Protein AF-U6CWT1-F1 (afdb_monomer_lite)

Organism: Neovison vison (NCBI:txid452646)

Foldseek 3Di:
DDPPPDPCPPVNVLVVLLVQCVVCLVVLVLVSNLVSVVVVSDDQFDKDKDFDQVCLLADDDPPPDDPPDDPRIDIDGSLLSCLLNVSVSSNVSSVVSVHDQQDRRRHDGSVSSNVVND

Radius of gyration: 16.46 Å; chains: 1; bounding box: 35×28×62 Å

InterPro domains:
  IPR002110 Ankyrin repeat [PF12796] (76-116)
  IPR002110 Ankyrin repeat [PS50088] (74-106)
  IPR036770 Ankyrin repeat-containing domain superfamily [G3DSA:1.25.40.20] (8-118)
  IPR036770 Ankyrin repeat-containing domain superfamily [SSF48403] (22-115)

Sequence (118 aa):
MEGTAAPITKSAAAKLVKRNFLEALKSNDFGKLKAILIQRLIDVDTVFEVEDENMVLASYKQGYWLPSYKLKSSWATGLHLSVLFGHVECLLVLLDHNATINCRPNGKTPLHVAFEKA

Secondary structure (DSSP, 8-state):
---------HHHHHHHHHHHHHHHHHTT-HHHHHHHHHTTSS-TTPPEEEE-TT--SB---TTSS-TT---SEEEE-HHHHHHHHT-HHHHHHHHHTT--TT--TTB--HHHHHHH--

Structure (mmCIF, N/CA/C/O backbone):
data_AF-U6CWT1-F1
#
_entry.id   AF-U6CWT1-F1
#
loop_
_atom_site.group_PDB
_atom_site.id
_atom_site.type_symbol
_atom_site.label_atom_id
_atom_site.label_alt_id
_atom_site.label_comp_id
_atom_site.label_asym_id
_atom_site.label_entity_id
_atom_site.label_seq_id
_atom_site.pdbx_PDB_ins_code
_atom_site.Cartn_x
_atom_site.Cartn_y
_atom_site.Cartn_z
_atom_site.occupancy
_atom_site.B_iso_or_equiv
_atom_site.auth_seq_id
_atom_site.auth_comp_id
_atom_site.auth_asym_id
_atom_site.auth_atom_id
_atom_site.pdbx_PDB_model_num
ATOM 1 N N . MET A 1 1 ? 2.781 16.012 41.556 1.00 42.72 1 MET A N 1
ATOM 2 C CA . MET A 1 1 ? 2.612 14.948 40.547 1.00 42.72 1 MET A CA 1
ATOM 3 C C . MET A 1 1 ? 1.386 15.292 39.726 1.00 42.72 1 MET A C 1
ATOM 5 O O . MET A 1 1 ? 0.303 14.865 40.080 1.00 42.72 1 MET A O 1
ATOM 9 N N . GLU A 1 2 ? 1.532 16.093 38.677 1.00 34.47 2 GLU A N 1
ATOM 10 C CA . GLU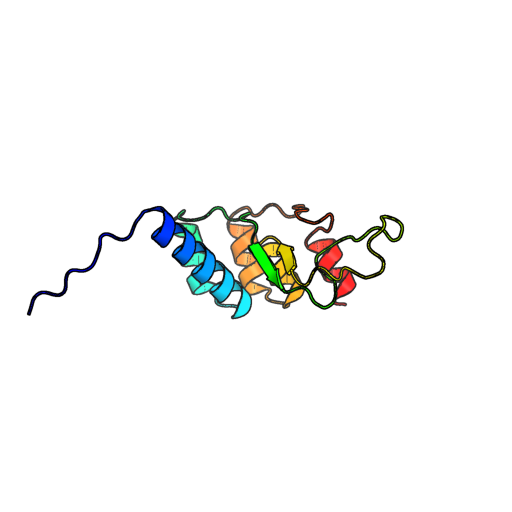 A 1 2 ? 0.456 16.297 37.702 1.00 34.47 2 GLU A CA 1
ATOM 11 C C . GLU A 1 2 ? 1.095 16.280 36.318 1.00 34.47 2 GLU A C 1
ATOM 13 O O . GLU A 1 2 ? 1.797 17.206 35.916 1.00 34.47 2 GLU A O 1
ATOM 18 N N . GLY A 1 3 ? 0.940 15.143 35.639 1.00 45.91 3 GLY A N 1
ATOM 19 C CA . GLY A 1 3 ? 1.307 14.987 34.242 1.00 45.91 3 GLY A CA 1
ATOM 20 C C . GLY A 1 3 ? 0.290 15.729 33.390 1.00 45.91 3 GLY A C 1
ATOM 21 O O . GLY A 1 3 ? -0.807 15.231 33.147 1.00 45.91 3 GLY A O 1
ATOM 22 N N . THR A 1 4 ? 0.652 16.925 32.943 1.00 41.12 4 THR A N 1
ATOM 23 C CA . THR A 1 4 ? -0.110 17.693 31.963 1.00 41.12 4 THR A CA 1
ATOM 24 C C . THR A 1 4 ? 0.080 17.061 30.584 1.00 41.12 4 THR A C 1
ATOM 26 O O . THR A 1 4 ? 0.978 17.408 29.819 1.00 41.12 4 THR A O 1
ATOM 29 N N . ALA A 1 5 ? -0.765 16.082 30.255 1.00 47.59 5 ALA A N 1
ATOM 30 C CA . ALA A 1 5 ? -0.904 15.609 28.885 1.00 47.59 5 ALA A CA 1
ATOM 31 C C . ALA A 1 5 ? -1.454 16.766 28.037 1.00 47.59 5 ALA A C 1
ATOM 33 O O . ALA A 1 5 ? -2.634 17.108 28.113 1.00 47.59 5 ALA A O 1
ATOM 34 N N . ALA A 1 6 ? -0.570 17.413 27.274 1.00 46.44 6 ALA A N 1
ATOM 35 C CA . ALA A 1 6 ? -0.936 18.467 26.340 1.00 46.44 6 ALA A CA 1
ATOM 36 C C . ALA A 1 6 ? -2.050 17.975 25.392 1.00 46.44 6 ALA A C 1
ATOM 38 O O . ALA A 1 6 ? -2.002 16.823 24.944 1.00 46.44 6 ALA A O 1
ATOM 39 N N . PRO A 1 7 ? -3.045 18.818 25.060 1.00 47.28 7 PRO A N 1
ATOM 40 C CA . PRO A 1 7 ? -4.131 18.425 24.176 1.00 47.28 7 PRO A CA 1
ATOM 41 C C . PRO A 1 7 ? -3.542 18.042 22.819 1.00 47.28 7 PRO A C 1
ATOM 43 O O . PRO A 1 7 ? -2.907 18.855 22.144 1.00 47.28 7 PRO A O 1
ATOM 46 N N . ILE A 1 8 ? -3.722 16.780 22.433 1.00 55.34 8 ILE A N 1
ATOM 47 C CA . ILE A 1 8 ? -3.273 16.268 21.140 1.00 55.34 8 ILE A CA 1
ATOM 48 C C . ILE A 1 8 ? -4.001 17.086 20.072 1.00 55.34 8 ILE A C 1
ATOM 50 O O . ILE A 1 8 ? -5.215 16.984 19.896 1.00 55.34 8 ILE A O 1
ATOM 54 N N . THR A 1 9 ? -3.269 17.956 19.382 1.00 66.50 9 THR A N 1
ATOM 55 C CA . THR A 1 9 ? -3.836 18.795 18.327 1.00 66.50 9 THR A CA 1
ATOM 56 C C . THR A 1 9 ? -4.361 17.902 17.194 1.00 66.50 9 THR A C 1
ATOM 58 O O . THR A 1 9 ? -3.759 16.873 16.879 1.00 66.50 9 THR A O 1
ATOM 61 N N . LYS A 1 10 ? -5.471 18.280 16.536 1.00 67.31 10 LYS A N 1
ATOM 62 C CA . LYS A 1 10 ? -6.062 17.508 15.413 1.00 67.31 10 LYS A CA 1
ATOM 63 C C . LYS A 1 10 ? -5.031 17.138 14.329 1.00 67.31 10 LYS A C 1
ATOM 65 O O . LYS A 1 10 ? -5.093 16.055 13.755 1.00 67.31 10 LYS A O 1
ATOM 70 N N . SER A 1 11 ? -4.048 18.013 14.102 1.00 75.94 11 SER A N 1
ATOM 71 C CA . SER A 1 11 ? -2.929 17.797 13.173 1.00 75.94 11 SER A CA 1
ATOM 72 C C . SER A 1 11 ? -1.979 16.673 13.622 1.00 75.94 11 SER A C 1
ATOM 74 O O . SER A 1 11 ? -1.569 15.838 12.813 1.00 75.94 11 SER A O 1
ATOM 76 N N . ALA A 1 12 ? -1.671 16.586 14.921 1.00 85.38 12 ALA A N 1
ATOM 77 C CA . ALA A 1 12 ? -0.828 15.524 15.468 1.00 85.38 12 ALA A CA 1
ATOM 78 C C . ALA A 1 12 ? -1.509 14.149 15.382 1.00 85.38 12 ALA A C 1
ATOM 80 O O . ALA A 1 12 ? -0.861 13.170 15.006 1.00 85.38 12 ALA A O 1
ATOM 81 N N . ALA A 1 13 ? -2.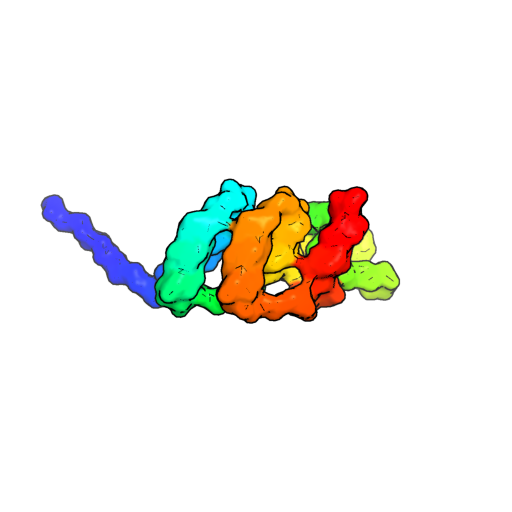816 14.090 15.659 1.00 85.06 13 ALA A N 1
ATOM 82 C CA . ALA A 1 13 ? -3.607 12.867 15.545 1.00 85.06 13 ALA A CA 1
ATOM 83 C C . ALA A 1 13 ? -3.653 12.346 14.096 1.00 85.06 13 ALA A C 1
ATOM 85 O O . ALA A 1 13 ? -3.345 11.180 13.857 1.00 85.06 13 ALA A O 1
ATOM 86 N N . ALA A 1 14 ? -3.926 13.212 13.113 1.00 86.31 14 ALA A N 1
ATOM 87 C CA . ALA A 1 14 ? -3.919 12.830 11.697 1.00 86.31 14 ALA A CA 1
ATOM 88 C C . ALA A 1 14 ? -2.542 12.316 11.236 1.00 86.31 14 ALA A C 1
ATOM 90 O O . ALA A 1 14 ? -2.439 11.309 10.532 1.00 86.31 14 ALA A O 1
ATOM 91 N N . LYS A 1 15 ? -1.458 12.963 11.689 1.00 90.75 15 LYS A N 1
ATOM 92 C CA . LYS A 1 15 ? -0.086 12.524 11.394 1.00 90.75 15 LYS A CA 1
ATOM 93 C C . LYS A 1 15 ? 0.224 11.156 12.009 1.00 90.75 15 LYS A C 1
ATOM 95 O O . LYS A 1 15 ? 0.936 10.366 11.395 1.00 90.75 15 LYS A O 1
ATOM 100 N N . LEU A 1 16 ? -0.294 10.871 13.205 1.00 92.94 16 LEU A N 1
ATOM 101 C CA . LEU A 1 16 ? -0.150 9.568 13.855 1.00 92.94 16 LEU A CA 1
ATOM 102 C C . LEU A 1 16 ? -0.891 8.470 13.083 1.00 92.94 16 LEU A C 1
ATOM 104 O O . LEU A 1 16 ? -0.287 7.446 12.783 1.00 92.94 16 LEU A O 1
ATOM 108 N N . VAL A 1 17 ? -2.145 8.709 12.685 1.00 94.31 17 VAL A N 1
ATOM 109 C CA . VAL A 1 17 ? -2.925 7.749 11.884 1.00 94.31 17 VAL A CA 1
ATOM 110 C C . VAL A 1 17 ? -2.214 7.437 10.567 1.00 94.31 17 VAL A C 1
ATOM 112 O O . VAL A 1 17 ? -2.042 6.268 10.230 1.00 94.31 17 VAL A O 1
ATOM 115 N N . LYS A 1 18 ? -1.711 8.463 9.864 1.00 94.12 18 LYS A N 1
ATOM 116 C CA . LYS A 1 18 ? -0.958 8.277 8.615 1.00 94.12 18 LYS A CA 1
ATOM 117 C C . LYS A 1 18 ? 0.291 7.409 8.814 1.00 94.12 18 LYS A C 1
ATOM 119 O O . LYS A 1 18 ? 0.569 6.547 7.986 1.00 94.12 18 LYS A O 1
ATOM 124 N N . ARG A 1 19 ? 1.034 7.601 9.911 1.00 94.56 19 ARG A N 1
ATOM 125 C CA . ARG A 1 19 ? 2.197 6.753 10.230 1.00 94.56 19 ARG A CA 1
ATOM 126 C C . ARG A 1 19 ? 1.796 5.316 10.540 1.00 94.56 19 ARG A C 1
ATOM 128 O O . ARG A 1 19 ? 2.408 4.410 9.994 1.00 94.56 19 ARG A O 1
ATOM 135 N N . ASN A 1 20 ? 0.770 5.116 11.363 1.00 96.06 20 ASN A N 1
ATOM 136 C CA . ASN A 1 20 ? 0.307 3.780 11.745 1.00 96.06 20 ASN A CA 1
ATOM 137 C C . ASN A 1 20 ? -0.200 2.987 10.535 1.00 96.06 20 ASN A C 1
ATOM 139 O O . ASN A 1 20 ? 0.034 1.786 10.451 1.00 96.06 20 ASN A O 1
ATOM 143 N N . PHE A 1 21 ? -0.865 3.663 9.596 1.00 96.62 21 PHE A N 1
ATOM 144 C CA . PHE A 1 21 ? -1.292 3.068 8.333 1.00 96.62 21 PHE A CA 1
ATOM 145 C C . PHE A 1 21 ? -0.091 2.637 7.488 1.00 96.62 21 PHE A C 1
ATOM 147 O O . PHE A 1 21 ? -0.038 1.508 7.010 1.00 96.62 21 PHE A O 1
ATOM 154 N N . LEU A 1 22 ? 0.903 3.520 7.341 1.00 96.06 22 LEU A N 1
ATOM 155 C CA . LEU A 1 22 ? 2.119 3.216 6.589 1.00 96.06 22 LEU A CA 1
ATOM 156 C C . LEU A 1 22 ? 2.917 2.066 7.220 1.00 96.06 22 LEU A C 1
ATOM 158 O O . LEU A 1 22 ? 3.458 1.228 6.506 1.00 96.06 22 LEU A O 1
ATOM 162 N N . GLU A 1 23 ? 2.993 2.022 8.547 1.00 96.38 23 GLU A N 1
ATOM 163 C CA . GLU A 1 23 ? 3.627 0.933 9.289 1.00 96.38 23 GLU A CA 1
ATOM 164 C C . GLU A 1 23 ? 2.908 -0.397 9.043 1.00 96.38 23 GLU A C 1
ATOM 166 O O . GLU A 1 23 ? 3.566 -1.366 8.677 1.00 96.38 23 GLU A O 1
ATOM 171 N N . ALA A 1 24 ? 1.574 -0.420 9.154 1.00 97.00 24 ALA A N 1
ATOM 172 C CA . ALA A 1 24 ? 0.770 -1.615 8.902 1.00 97.00 24 ALA A CA 1
ATOM 173 C C . ALA A 1 24 ? 0.978 -2.159 7.480 1.00 97.00 24 ALA A C 1
ATOM 175 O O . ALA A 1 24 ? 1.117 -3.365 7.290 1.00 97.00 24 ALA A O 1
ATOM 176 N N . LEU A 1 25 ? 1.080 -1.267 6.487 1.00 96.50 25 LEU A N 1
ATOM 177 C CA . LEU A 1 25 ? 1.431 -1.659 5.124 1.00 96.50 25 LEU A CA 1
ATOM 178 C C . LEU A 1 25 ? 2.828 -2.275 5.052 1.00 96.50 25 LEU A C 1
ATOM 180 O O . LEU A 1 25 ? 2.975 -3.332 4.461 1.00 96.50 25 LEU A O 1
ATOM 184 N N . LYS A 1 26 ? 3.851 -1.652 5.648 1.00 95.06 26 LYS A N 1
ATOM 185 C CA . LYS A 1 26 ? 5.233 -2.162 5.593 1.00 95.06 26 LYS A CA 1
ATOM 186 C C . LYS A 1 26 ? 5.387 -3.531 6.265 1.00 95.06 26 LYS A C 1
ATOM 188 O O . LYS A 1 26 ? 6.150 -4.354 5.765 1.00 95.06 26 LYS A O 1
ATOM 193 N N . SER A 1 27 ? 4.670 -3.781 7.362 1.00 96.44 27 SER A N 1
ATOM 194 C CA . SER A 1 27 ? 4.754 -5.022 8.143 1.00 96.44 27 SER A CA 1
ATOM 195 C C . SER A 1 27 ? 3.770 -6.123 7.719 1.00 96.44 27 SER A C 1
ATOM 197 O O . SER A 1 27 ? 3.698 -7.140 8.400 1.00 96.44 27 SER A O 1
ATOM 199 N N . ASN A 1 28 ? 2.993 -5.925 6.646 1.00 96.25 28 ASN A N 1
ATOM 200 C CA . ASN A 1 28 ? 1.869 -6.791 6.250 1.00 96.25 28 ASN A CA 1
ATOM 201 C C . ASN A 1 28 ? 0.830 -7.035 7.371 1.00 96.25 28 ASN A C 1
ATOM 203 O O . ASN A 1 28 ? 0.227 -8.103 7.465 1.00 96.25 28 ASN A O 1
ATOM 207 N N . ASP A 1 29 ? 0.611 -6.050 8.249 1.00 96.94 29 ASP A N 1
ATOM 208 C CA . ASP A 1 29 ? -0.391 -6.140 9.318 1.00 96.94 29 ASP A CA 1
ATOM 209 C C . ASP A 1 29 ? -1.773 -5.733 8.785 1.00 96.94 29 ASP A C 1
ATOM 211 O O . ASP A 1 29 ? -2.267 -4.615 8.982 1.00 96.94 29 ASP A O 1
ATOM 215 N N . PHE A 1 30 ? -2.407 -6.667 8.079 1.00 95.12 30 PHE A N 1
ATOM 216 C CA . PHE A 1 30 ? -3.728 -6.475 7.484 1.00 95.12 30 PHE A CA 1
ATOM 217 C C . PHE A 1 30 ? -4.834 -6.285 8.540 1.00 95.12 30 PHE A C 1
ATOM 219 O O . PHE A 1 30 ? -5.844 -5.633 8.265 1.00 95.12 30 PHE A O 1
ATOM 226 N N . GLY A 1 31 ? -4.651 -6.805 9.761 1.00 96.19 31 GLY A N 1
ATOM 227 C CA . GLY A 1 31 ? -5.596 -6.639 10.866 1.00 96.19 31 GLY A CA 1
ATOM 228 C C . GLY A 1 31 ? -5.638 -5.193 11.357 1.00 96.19 31 GLY A C 1
ATOM 229 O O . GLY A 1 31 ? -6.711 -4.584 11.423 1.00 96.19 31 GLY A O 1
ATOM 230 N N . LYS A 1 32 ? -4.463 -4.611 11.623 1.00 96.06 32 LYS A N 1
ATOM 231 C CA . LYS A 1 32 ? -4.318 -3.193 11.979 1.00 96.06 32 LYS A CA 1
ATOM 232 C C . LYS A 1 32 ? -4.761 -2.287 10.835 1.00 96.06 32 LYS A C 1
ATOM 234 O O . LYS A 1 32 ? -5.474 -1.315 11.083 1.00 96.06 32 LYS A O 1
ATOM 239 N N . LEU A 1 33 ? -4.413 -2.625 9.592 1.00 96.25 33 LEU A N 1
ATOM 240 C CA . LEU A 1 33 ? -4.850 -1.879 8.410 1.00 96.25 33 LEU A CA 1
ATOM 241 C C . LEU A 1 33 ? -6.381 -1.823 8.309 1.00 96.25 33 LEU A C 1
ATOM 243 O O . LEU A 1 33 ? -6.961 -0.739 8.205 1.00 96.25 33 LEU A O 1
ATOM 247 N N . LYS A 1 34 ? -7.043 -2.980 8.421 1.00 96.31 34 LYS A N 1
ATOM 248 C CA . LYS A 1 34 ? -8.505 -3.091 8.396 1.00 96.31 34 LYS A CA 1
ATOM 249 C C . LYS A 1 34 ? -9.153 -2.304 9.534 1.00 96.31 34 LYS A C 1
ATOM 251 O O . LYS A 1 34 ? -10.117 -1.577 9.306 1.00 96.31 34 LYS A O 1
ATO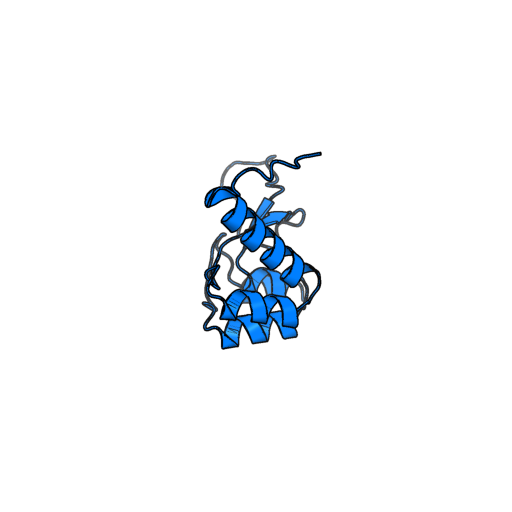M 256 N N . ALA A 1 35 ? -8.607 -2.394 10.748 1.00 95.75 35 ALA A N 1
ATOM 257 C CA . ALA A 1 35 ? -9.108 -1.636 11.892 1.00 95.75 35 ALA A CA 1
ATOM 258 C C . ALA A 1 35 ? -9.049 -0.117 11.653 1.00 95.75 35 ALA A C 1
ATOM 260 O O . ALA A 1 35 ? -10.019 0.584 11.943 1.00 95.75 35 ALA A O 1
ATOM 261 N N . ILE A 1 36 ? -7.951 0.389 11.080 1.00 95.19 36 ILE A N 1
ATOM 262 C CA . ILE A 1 36 ? -7.794 1.817 10.766 1.00 95.19 36 ILE A CA 1
ATOM 263 C C . ILE A 1 36 ? -8.814 2.270 9.706 1.00 95.19 36 ILE A C 1
ATOM 265 O O . ILE A 1 36 ? -9.432 3.326 9.862 1.00 95.19 36 ILE A O 1
ATOM 269 N N . LEU A 1 37 ? -9.031 1.471 8.656 1.00 94.62 37 LEU A N 1
ATOM 270 C CA . LEU A 1 37 ? -9.979 1.787 7.579 1.00 94.62 37 LEU A CA 1
ATOM 271 C C . LEU A 1 37 ? -11.440 1.766 8.049 1.00 94.62 37 LEU A C 1
ATOM 273 O O . LEU A 1 37 ? -12.222 2.638 7.669 1.00 94.62 37 LEU A O 1
ATOM 277 N N . ILE A 1 38 ? -11.811 0.823 8.922 1.00 94.56 38 ILE A N 1
ATOM 278 C CA . ILE A 1 38 ? -13.161 0.759 9.510 1.00 94.56 38 ILE A CA 1
ATOM 279 C C . ILE A 1 38 ? -13.467 2.013 10.333 1.00 94.56 38 ILE A C 1
ATOM 281 O O . ILE A 1 38 ? -14.585 2.523 10.283 1.00 94.56 38 ILE A O 1
ATOM 285 N N . GLN A 1 39 ? -12.477 2.543 11.054 1.00 92.56 39 GLN A N 1
ATOM 286 C CA . GLN A 1 39 ? -12.643 3.768 11.840 1.00 92.56 39 GLN A CA 1
ATOM 287 C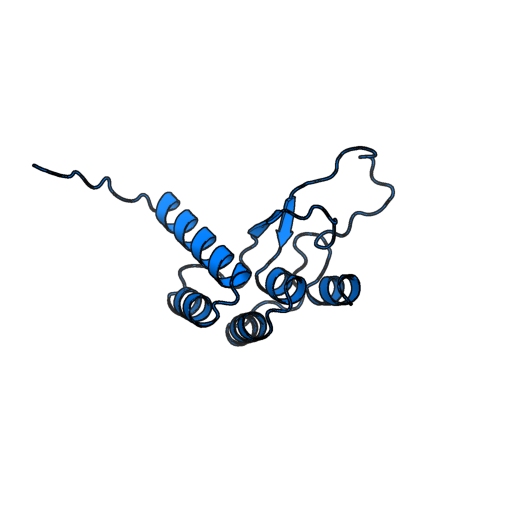 C . GLN A 1 39 ? -12.811 5.024 10.965 1.00 92.56 39 GLN A C 1
ATOM 289 O O . GLN A 1 39 ? -13.125 6.087 11.499 1.00 92.56 39 GLN A O 1
ATOM 294 N N . ARG A 1 40 ? -12.612 4.922 9.638 1.00 88.69 40 ARG A N 1
ATOM 295 C CA . ARG A 1 40 ? -12.721 6.023 8.660 1.00 88.69 40 ARG A CA 1
ATOM 296 C C . ARG A 1 40 ? -11.903 7.263 9.046 1.00 88.69 40 ARG A C 1
ATOM 298 O O . ARG A 1 40 ? -12.268 8.388 8.718 1.00 88.69 40 ARG A O 1
ATOM 305 N N . LEU A 1 41 ? -10.787 7.055 9.750 1.00 87.00 41 LEU A N 1
ATOM 306 C CA . LEU A 1 41 ? -9.885 8.130 10.183 1.00 87.00 41 LEU A CA 1
ATOM 307 C C . LEU A 1 41 ? -8.965 8.619 9.060 1.00 87.00 41 LEU A C 1
ATOM 309 O O . LEU A 1 41 ? -8.345 9.675 9.181 1.00 87.00 41 LEU A O 1
ATOM 313 N N . ILE A 1 42 ? -8.839 7.829 7.998 1.00 92.94 42 ILE A N 1
ATOM 314 C CA . ILE A 1 42 ? -7.966 8.073 6.858 1.00 92.94 42 ILE A CA 1
ATOM 315 C C . ILE A 1 42 ? -8.635 7.523 5.603 1.00 92.94 42 ILE A C 1
ATOM 317 O O . ILE A 1 42 ? -9.309 6.493 5.652 1.00 92.94 42 ILE A O 1
ATOM 321 N N . ASP A 1 43 ? -8.461 8.233 4.495 1.00 94.81 43 ASP A N 1
ATOM 322 C CA . ASP A 1 43 ? -8.953 7.797 3.196 1.00 94.81 43 ASP A CA 1
ATOM 323 C C . ASP A 1 43 ? -8.097 6.638 2.662 1.00 94.81 43 ASP A C 1
ATOM 325 O O . ASP A 1 43 ? -6.871 6.648 2.817 1.00 94.81 43 ASP A O 1
ATOM 329 N N . VAL A 1 44 ? -8.729 5.637 2.048 1.00 95.62 44 VAL A N 1
ATOM 330 C CA . VAL A 1 44 ? -8.043 4.431 1.554 1.00 95.62 44 VAL A CA 1
ATOM 331 C C . VAL A 1 44 ? -7.019 4.750 0.455 1.00 95.62 44 VAL A C 1
ATOM 333 O O . VAL A 1 44 ? -5.962 4.118 0.392 1.00 95.62 44 VAL A O 1
ATOM 336 N N . ASP A 1 45 ? -7.277 5.788 -0.343 1.00 96.06 45 ASP A N 1
ATOM 337 C CA . ASP A 1 45 ? -6.414 6.249 -1.430 1.00 96.06 45 ASP A CA 1
ATOM 338 C C . ASP A 1 45 ? -5.424 7.326 -0.964 1.00 96.06 45 ASP A C 1
ATOM 340 O O . ASP A 1 45 ? -4.779 7.995 -1.779 1.00 96.06 45 ASP A O 1
ATOM 344 N N . THR A 1 46 ? -5.241 7.473 0.357 1.00 95.88 46 THR A N 1
ATOM 345 C CA . THR A 1 46 ? -4.254 8.396 0.919 1.00 95.88 46 THR A CA 1
ATOM 346 C C . THR A 1 46 ? -2.884 8.167 0.288 1.00 95.88 46 THR A C 1
ATOM 348 O O . THR A 1 46 ? -2.346 7.058 0.255 1.00 95.88 46 THR A O 1
ATOM 351 N N . VAL A 1 47 ? -2.292 9.265 -0.180 1.00 95.06 47 VAL A N 1
ATOM 352 C CA . VAL A 1 47 ? -0.959 9.273 -0.773 1.00 95.06 47 VAL A CA 1
ATOM 353 C C . VAL A 1 47 ? 0.099 9.438 0.320 1.00 95.06 47 VAL A C 1
ATOM 355 O O . VAL A 1 47 ? 0.086 10.388 1.116 1.00 95.06 47 VAL A O 1
ATOM 358 N N . PHE A 1 48 ? 1.038 8.502 0.352 1.00 94.19 48 PHE A N 1
ATOM 359 C CA . PHE A 1 48 ? 2.198 8.479 1.232 1.00 94.19 48 PHE A CA 1
ATOM 360 C C . PHE A 1 48 ? 3.432 8.942 0.475 1.00 94.19 48 PHE A C 1
ATOM 362 O O . PHE A 1 48 ? 3.609 8.604 -0.689 1.00 94.19 48 PHE A O 1
ATOM 369 N N . GLU A 1 49 ? 4.287 9.692 1.157 1.00 92.62 49 GLU A N 1
ATOM 370 C CA . GLU A 1 49 ? 5.659 9.920 0.722 1.00 92.62 49 GLU A CA 1
ATOM 371 C C . GLU A 1 49 ? 6.520 8.817 1.336 1.00 92.62 49 GLU A C 1
ATOM 373 O O . GLU A 1 49 ? 6.501 8.614 2.554 1.00 92.62 49 GLU A O 1
ATOM 378 N N . VAL A 1 50 ? 7.199 8.058 0.485 1.00 92.38 50 VAL A N 1
ATOM 379 C CA . VAL A 1 50 ? 7.987 6.882 0.854 1.00 92.38 50 VAL A CA 1
ATOM 380 C C . VAL A 1 50 ? 9.330 6.923 0.156 1.00 92.38 50 VAL A C 1
ATOM 382 O O . VAL A 1 50 ? 9.444 7.464 -0.938 1.00 92.38 50 VAL A O 1
ATOM 385 N N . GLU A 1 51 ? 10.339 6.331 0.777 1.00 90.12 51 GLU A N 1
ATOM 386 C CA . GLU A 1 51 ? 11.649 6.175 0.154 1.00 90.12 51 GLU A CA 1
ATOM 387 C C . GLU A 1 51 ? 11.563 5.224 -1.052 1.00 90.12 51 GLU A C 1
ATOM 389 O O . GLU A 1 51 ? 10.912 4.181 -0.989 1.00 90.12 51 GLU A O 1
ATOM 394 N N . ASP A 1 52 ? 12.201 5.609 -2.157 1.00 87.88 52 ASP A N 1
ATOM 395 C CA . ASP A 1 52 ? 12.169 4.912 -3.448 1.00 87.88 52 ASP A CA 1
ATOM 396 C C . ASP A 1 52 ? 13.534 5.007 -4.146 1.00 87.88 52 ASP A C 1
ATOM 398 O O . ASP A 1 52 ? 13.680 5.555 -5.238 1.00 87.88 52 ASP A O 1
ATOM 402 N N . GLU A 1 53 ? 14.569 4.484 -3.488 1.00 82.31 53 GLU A N 1
ATOM 403 C CA . GLU A 1 53 ? 15.963 4.557 -3.959 1.00 82.31 53 GLU A CA 1
ATOM 404 C C . GLU A 1 53 ? 16.171 3.938 -5.349 1.00 82.31 53 GLU A C 1
ATOM 406 O O . GLU A 1 53 ? 17.025 4.389 -6.116 1.00 82.31 53 GLU A O 1
ATOM 411 N N . ASN A 1 54 ? 15.364 2.927 -5.674 1.00 82.31 54 ASN A N 1
ATOM 412 C CA . ASN A 1 54 ? 15.410 2.196 -6.937 1.00 82.31 54 ASN A CA 1
ATOM 413 C C . ASN A 1 54 ? 14.477 2.784 -8.008 1.00 82.31 54 ASN A C 1
ATOM 415 O O . ASN A 1 54 ? 14.383 2.221 -9.094 1.00 82.31 54 ASN A O 1
ATOM 419 N N . MET A 1 55 ? 13.797 3.904 -7.721 1.00 83.62 55 MET A N 1
ATOM 420 C CA . MET A 1 55 ? 12.928 4.621 -8.665 1.00 83.62 55 MET A CA 1
ATOM 421 C C . MET A 1 55 ? 11.804 3.742 -9.253 1.00 83.62 55 MET A C 1
ATOM 423 O O . MET A 1 55 ? 11.382 3.915 -10.399 1.00 83.62 55 MET A O 1
ATOM 427 N N . VAL A 1 56 ? 11.297 2.793 -8.462 1.00 87.12 56 VAL A N 1
ATOM 428 C CA . VAL A 1 56 ? 10.277 1.825 -8.888 1.00 87.12 56 VAL A CA 1
ATOM 429 C C . VAL A 1 56 ? 8.896 2.473 -8.929 1.00 87.12 56 VAL A C 1
ATOM 431 O O . VAL A 1 56 ? 8.108 2.182 -9.831 1.00 87.12 56 VAL A O 1
ATOM 434 N N . LEU A 1 57 ? 8.596 3.366 -7.983 1.00 87.94 57 LEU A N 1
ATOM 435 C CA . LEU A 1 57 ? 7.257 3.937 -7.791 1.00 87.94 57 LEU A CA 1
ATOM 436 C C . LEU A 1 57 ? 6.954 5.112 -8.724 1.00 87.94 57 LEU A C 1
ATOM 438 O O . LEU A 1 57 ? 5.790 5.475 -8.898 1.00 87.94 57 LEU A O 1
ATOM 442 N N . ALA A 1 58 ? 7.972 5.700 -9.347 1.00 83.31 58 ALA A N 1
ATOM 443 C CA . ALA A 1 58 ? 7.817 6.865 -10.206 1.00 83.31 58 ALA A CA 1
ATOM 444 C C . ALA A 1 58 ? 8.150 6.589 -11.676 1.00 83.31 58 ALA A C 1
ATOM 446 O O . ALA A 1 58 ? 9.093 5.879 -12.018 1.00 83.31 58 ALA A O 1
ATOM 447 N N . SER A 1 59 ? 7.350 7.176 -12.569 1.00 78.50 59 SER A N 1
ATOM 448 C CA . SER A 1 59 ? 7.615 7.192 -14.008 1.00 78.50 59 SER A CA 1
ATOM 449 C C . SER A 1 59 ? 8.454 8.420 -14.354 1.00 78.50 59 SER A C 1
ATOM 451 O O . SER A 1 59 ? 7.926 9.442 -14.798 1.00 78.50 59 SER A O 1
ATOM 453 N N . TYR A 1 60 ? 9.769 8.336 -14.175 1.00 69.75 60 TYR A N 1
ATOM 454 C CA . TYR A 1 60 ? 10.669 9.386 -14.646 1.00 69.75 60 TYR A CA 1
ATOM 455 C C . TYR A 1 60 ? 10.832 9.271 -16.163 1.00 69.75 60 TYR A C 1
ATOM 457 O O . TYR A 1 60 ? 11.461 8.341 -16.662 1.00 69.75 60 TYR A O 1
ATOM 465 N N . LYS A 1 61 ? 10.262 10.214 -16.924 1.00 58.22 61 LYS A N 1
ATOM 466 C CA . LYS A 1 61 ? 10.583 10.329 -18.352 1.00 58.22 61 LYS A CA 1
ATOM 467 C C . LYS A 1 61 ? 12.054 10.729 -18.481 1.00 58.22 61 LYS A C 1
ATOM 469 O O . LYS A 1 61 ? 12.417 11.844 -18.104 1.00 58.22 61 LYS A O 1
ATOM 474 N N . GLN A 1 62 ? 12.886 9.847 -19.034 1.00 49.16 62 GLN A N 1
ATOM 475 C CA . GLN A 1 62 ? 14.221 10.222 -19.505 1.00 49.16 62 GLN A CA 1
ATOM 476 C C . GLN A 1 62 ? 14.068 11.397 -20.486 1.00 49.16 62 GLN A C 1
ATOM 478 O O . GLN A 1 62 ? 13.369 11.276 -21.490 1.00 49.16 62 GLN A O 1
ATOM 483 N N . GLY A 1 63 ? 14.649 12.555 -20.156 1.00 52.44 63 GLY A N 1
ATOM 484 C CA . GLY A 1 63 ? 14.616 13.755 -21.005 1.00 52.44 63 GLY A CA 1
ATOM 485 C C . GLY A 1 63 ? 14.141 15.045 -20.327 1.00 52.44 63 GLY A C 1
ATOM 486 O O . GLY A 1 63 ? 14.411 16.121 -20.853 1.00 52.44 63 GLY A O 1
ATOM 4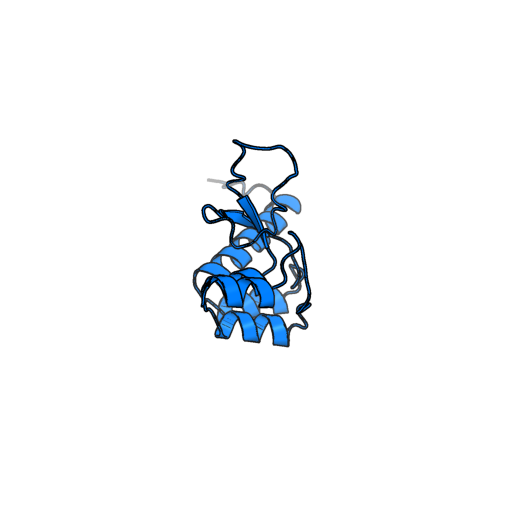87 N N . TYR A 1 64 ? 13.509 14.983 -19.150 1.00 53.09 64 TYR A N 1
ATOM 488 C CA . TYR A 1 64 ? 13.349 16.172 -18.302 1.00 53.09 64 TYR A CA 1
ATOM 489 C C . TYR A 1 64 ? 14.581 16.309 -17.399 1.00 53.09 64 TYR A C 1
ATOM 491 O O . TYR A 1 64 ? 14.905 15.419 -16.618 1.00 53.09 64 TYR A O 1
ATOM 499 N N . TRP A 1 65 ? 15.308 17.410 -17.577 1.00 53.22 65 TRP A N 1
ATOM 500 C CA . TRP A 1 65 ? 16.603 17.718 -16.976 1.00 53.22 65 TRP A CA 1
ATOM 501 C C . TRP A 1 65 ? 16.606 17.677 -15.446 1.00 53.22 65 TRP A C 1
ATOM 503 O O . TRP A 1 65 ? 16.417 18.703 -14.807 1.00 53.22 65 TRP A O 1
ATOM 513 N N . LEU A 1 66 ? 16.947 16.529 -14.866 1.00 55.69 66 LEU A N 1
ATOM 514 C CA . LEU A 1 66 ? 17.704 16.473 -13.616 1.00 55.69 66 LEU A CA 1
ATOM 515 C C . LEU A 1 66 ? 18.729 15.328 -13.706 1.00 55.69 66 LEU A C 1
ATOM 517 O O . LEU A 1 66 ? 18.525 14.278 -13.099 1.00 55.69 66 LEU A O 1
ATOM 521 N N . PRO A 1 67 ? 19.845 15.509 -14.443 1.00 53.03 67 PRO A N 1
ATOM 522 C CA . PRO A 1 67 ? 20.866 14.472 -14.646 1.00 53.03 67 PRO A CA 1
ATOM 523 C C . PRO A 1 67 ? 21.523 13.962 -13.349 1.00 53.03 67 PRO A C 1
ATOM 525 O O . PRO A 1 67 ? 22.267 12.987 -13.381 1.00 53.03 67 PRO A O 1
ATOM 528 N N . SER A 1 68 ? 21.238 14.601 -12.209 1.00 54.72 68 SER A N 1
ATOM 529 C CA . SER A 1 68 ? 21.870 14.311 -10.919 1.00 54.72 68 SER A CA 1
ATOM 530 C C . SER A 1 68 ? 20.895 14.259 -9.737 1.00 54.72 68 SER A C 1
ATOM 532 O O . SER A 1 68 ? 21.323 13.975 -8.620 1.00 54.72 68 SER A O 1
ATOM 534 N N . TYR A 1 69 ? 19.599 14.540 -9.933 1.00 56.78 69 TYR A N 1
ATOM 535 C CA . TYR A 1 69 ? 18.640 14.577 -8.824 1.00 56.78 69 TYR A CA 1
ATOM 536 C C . TYR A 1 69 ? 17.894 13.246 -8.734 1.00 56.78 69 TYR A C 1
ATOM 538 O O . TYR A 1 69 ? 16.812 13.069 -9.290 1.00 56.78 69 TYR A O 1
ATOM 546 N N . LYS A 1 70 ? 18.497 12.288 -8.026 1.00 58.06 70 LYS A N 1
ATOM 547 C CA . LYS A 1 70 ? 17.763 11.116 -7.545 1.00 58.06 70 LYS A CA 1
ATOM 548 C C . LYS A 1 70 ? 16.812 11.589 -6.453 1.00 58.06 70 LYS A C 1
ATOM 550 O O . LYS A 1 70 ? 17.247 11.898 -5.343 1.00 58.06 70 LYS A O 1
ATOM 555 N N . LEU A 1 71 ? 15.525 11.666 -6.768 1.00 69.25 71 LEU A N 1
ATOM 556 C CA . LEU A 1 71 ? 14.498 11.792 -5.745 1.00 69.25 71 LEU A CA 1
ATOM 557 C C . LEU A 1 71 ? 14.571 10.532 -4.876 1.00 69.25 71 LEU A C 1
ATOM 559 O O . LEU A 1 71 ? 14.261 9.438 -5.333 1.00 69.25 71 LEU A O 1
ATOM 563 N N . LYS A 1 72 ? 15.046 10.688 -3.635 1.00 81.88 72 LYS A N 1
ATOM 564 C CA . LYS A 1 72 ? 15.097 9.592 -2.652 1.00 81.88 72 LYS A CA 1
ATOM 565 C C . LYS A 1 72 ? 13.704 9.155 -2.207 1.00 81.88 72 LYS A C 1
ATOM 567 O O . LYS A 1 72 ? 13.570 8.066 -1.662 1.00 81.88 72 LYS A O 1
ATOM 572 N N . SER A 1 73 ? 12.701 9.996 -2.446 1.00 88.00 73 SER A N 1
ATOM 573 C CA . SER A 1 73 ? 11.315 9.773 -2.062 1.00 88.00 73 SER A CA 1
ATOM 574 C C . SER A 1 73 ? 10.389 9.841 -3.273 1.00 88.00 73 SER A C 1
ATOM 576 O O . SER A 1 73 ? 10.549 10.698 -4.141 1.00 88.00 73 SER A O 1
ATOM 578 N N . SER A 1 74 ? 9.382 8.976 -3.273 1.00 91.00 74 SER A N 1
ATOM 579 C CA . SER A 1 74 ? 8.275 8.925 -4.222 1.00 91.00 74 SER A CA 1
ATOM 580 C C . SER A 1 74 ? 6.939 8.994 -3.477 1.00 91.00 74 SER A C 1
ATOM 582 O O . SER A 1 74 ? 6.849 8.738 -2.276 1.00 91.00 74 SER A O 1
ATOM 584 N N . TRP A 1 75 ? 5.875 9.310 -4.205 1.00 92.75 75 TRP A N 1
ATOM 585 C CA . TRP A 1 75 ? 4.504 9.235 -3.741 1.00 92.75 75 TRP A CA 1
ATOM 586 C C . TRP A 1 75 ? 3.843 7.938 -4.192 1.00 92.75 75 TRP A C 1
ATOM 588 O O . TRP A 1 75 ? 3.933 7.546 -5.355 1.00 92.75 75 TRP A O 1
ATOM 598 N N . ALA A 1 76 ? 3.146 7.293 -3.264 1.00 94.75 76 ALA A N 1
ATOM 599 C CA . ALA A 1 76 ? 2.494 6.008 -3.468 1.00 94.75 76 ALA A CA 1
ATOM 600 C C . ALA A 1 76 ? 1.209 5.914 -2.640 1.00 94.75 76 ALA A C 1
ATOM 602 O O . ALA A 1 76 ? 1.130 6.454 -1.538 1.00 94.75 76 ALA A O 1
ATOM 603 N N . THR A 1 77 ? 0.202 5.212 -3.155 1.00 96.81 77 THR A N 1
ATOM 604 C CA . THR A 1 77 ? -0.974 4.815 -2.358 1.00 96.81 77 THR A CA 1
ATOM 605 C C . THR A 1 77 ? -0.719 3.480 -1.666 1.00 96.81 77 THR A C 1
ATOM 607 O O . THR A 1 77 ? 0.259 2.793 -1.976 1.00 96.81 77 THR A O 1
ATOM 610 N N . GLY A 1 78 ? -1.626 3.071 -0.772 1.00 96.69 78 GLY A N 1
ATOM 611 C CA . GLY A 1 78 ? -1.549 1.757 -0.130 1.00 96.69 78 GLY A CA 1
ATOM 612 C C . GLY A 1 78 ? -1.399 0.610 -1.133 1.00 96.69 78 GLY A C 1
ATOM 613 O O . GLY A 1 78 ? -0.543 -0.246 -0.943 1.00 96.69 78 GLY A O 1
ATOM 614 N N . LEU A 1 79 ? -2.130 0.650 -2.256 1.00 97.06 79 LEU A N 1
ATOM 615 C CA . LEU A 1 79 ? -2.055 -0.397 -3.282 1.00 97.06 79 LEU A CA 1
ATOM 616 C C . LEU A 1 79 ? -0.669 -0.500 -3.927 1.00 97.06 79 LEU A C 1
ATOM 618 O O . LEU A 1 79 ? -0.180 -1.605 -4.141 1.00 97.06 79 LEU A O 1
ATOM 622 N N . HIS A 1 80 ? -0.013 0.629 -4.206 1.00 96.06 80 HIS A N 1
ATOM 623 C CA . HIS A 1 80 ? 1.350 0.614 -4.748 1.00 96.06 80 HIS A CA 1
ATOM 624 C C . HIS A 1 80 ? 2.320 -0.053 -3.772 1.00 96.06 80 HIS A C 1
ATOM 626 O O . HIS A 1 80 ? 3.159 -0.841 -4.192 1.00 96.06 80 HIS A O 1
ATOM 632 N N . LEU A 1 81 ? 2.192 0.254 -2.478 1.00 95.81 81 LEU A N 1
ATOM 633 C CA . LEU A 1 81 ? 3.052 -0.296 -1.432 1.00 95.81 81 LEU A CA 1
ATOM 634 C C . LEU A 1 81 ? 2.807 -1.793 -1.232 1.00 95.81 81 LEU A C 1
ATOM 636 O O . LEU A 1 81 ? 3.764 -2.556 -1.162 1.00 95.81 81 LEU A O 1
ATOM 640 N N . SER A 1 82 ? 1.546 -2.226 -1.205 1.00 96.38 82 SER A N 1
ATOM 641 C CA . SER A 1 82 ? 1.204 -3.646 -1.108 1.00 96.38 82 SER A CA 1
ATOM 642 C C . SER A 1 82 ? 1.771 -4.451 -2.277 1.00 96.38 82 SER A C 1
ATOM 644 O O . SER A 1 82 ? 2.350 -5.508 -2.053 1.00 96.38 82 SER A O 1
ATOM 646 N N . VAL A 1 83 ? 1.688 -3.931 -3.507 1.00 95.62 83 VAL A N 1
ATOM 647 C CA . VAL A 1 83 ? 2.308 -4.571 -4.677 1.00 95.62 83 VAL A CA 1
ATOM 648 C C . VAL A 1 83 ? 3.834 -4.562 -4.577 1.00 95.62 83 VAL A C 1
ATOM 650 O O . VAL A 1 83 ? 4.459 -5.598 -4.778 1.00 95.62 83 VAL A O 1
ATOM 653 N N . LEU A 1 84 ? 4.437 -3.417 -4.235 1.00 93.50 84 LEU A N 1
ATOM 654 C CA . LEU A 1 84 ? 5.893 -3.261 -4.146 1.00 93.50 84 LEU A CA 1
ATOM 655 C C . LEU A 1 84 ? 6.532 -4.263 -3.173 1.00 93.50 84 LEU A C 1
ATOM 657 O O . LEU A 1 84 ? 7.647 -4.728 -3.421 1.00 93.50 84 LEU A O 1
ATOM 661 N N . PHE A 1 85 ? 5.844 -4.559 -2.069 1.00 93.31 85 PHE A N 1
ATOM 662 C CA . PHE A 1 85 ? 6.312 -5.478 -1.034 1.00 93.31 85 PHE A CA 1
ATOM 663 C C . PHE A 1 85 ? 5.802 -6.921 -1.190 1.00 93.31 85 PHE A C 1
ATOM 665 O O . PHE A 1 85 ? 6.274 -7.792 -0.468 1.00 93.31 85 PHE A O 1
ATOM 672 N N . GLY A 1 86 ? 4.873 -7.194 -2.114 1.00 94.75 86 GLY A N 1
ATOM 673 C CA . GLY A 1 86 ? 4.258 -8.520 -2.272 1.00 94.75 86 GLY A CA 1
ATOM 674 C C . GLY A 1 86 ? 3.232 -8.878 -1.187 1.00 94.75 86 GLY A C 1
ATOM 675 O O . GLY A 1 86 ? 2.929 -10.049 -0.979 1.00 94.75 86 GLY A O 1
ATOM 676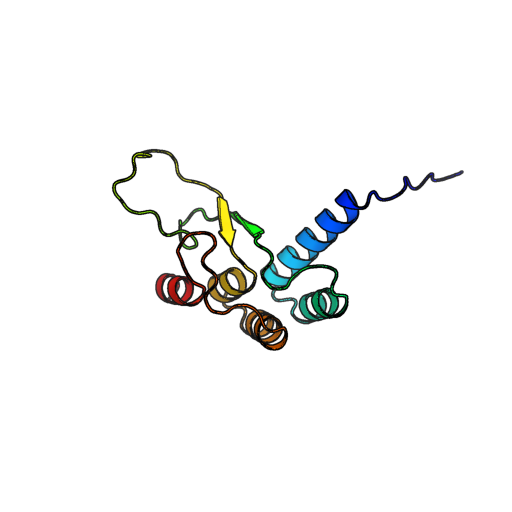 N N . HIS A 1 87 ? 2.685 -7.877 -0.500 1.00 96.94 87 HIS A N 1
ATOM 677 C CA . HIS A 1 87 ? 1.764 -8.023 0.630 1.00 96.94 87 HIS A CA 1
ATOM 678 C C . HIS A 1 87 ? 0.319 -8.178 0.151 1.00 96.94 87 HIS A C 1
ATOM 680 O O . HIS A 1 87 ? -0.456 -7.214 0.123 1.00 96.94 87 HIS A O 1
ATOM 686 N N . VAL A 1 88 ? -0.026 -9.395 -0.273 1.00 96.06 88 VAL A N 1
ATOM 687 C CA . VAL A 1 88 ? -1.325 -9.727 -0.883 1.00 96.06 88 VAL A CA 1
ATOM 688 C C . VAL A 1 88 ? -2.484 -9.509 0.091 1.00 96.06 88 VAL A C 1
ATOM 690 O O . VAL A 1 88 ? -3.532 -9.010 -0.307 1.00 96.06 88 VAL A O 1
ATOM 693 N N . GLU A 1 89 ? -2.311 -9.807 1.375 1.00 97.31 89 GLU A N 1
ATOM 694 C CA . GLU A 1 89 ? -3.360 -9.649 2.385 1.00 97.31 89 GLU A CA 1
ATOM 695 C C . GLU A 1 89 ? -3.734 -8.176 2.577 1.00 97.31 89 GLU A C 1
ATOM 697 O O . GLU A 1 89 ? -4.912 -7.816 2.548 1.00 97.31 89 GLU A O 1
ATOM 702 N N . CYS A 1 90 ? -2.734 -7.298 2.701 1.00 97.50 90 CYS A N 1
ATOM 703 C CA . CYS A 1 90 ? -2.961 -5.855 2.727 1.00 97.50 90 CYS A CA 1
ATOM 704 C C . CYS A 1 90 ? -3.597 -5.351 1.424 1.00 97.50 90 CYS A C 1
ATOM 706 O O . CYS A 1 90 ? -4.480 -4.496 1.476 1.00 97.50 90 CYS A O 1
ATOM 708 N N . LEU A 1 91 ? -3.184 -5.883 0.266 1.00 96.81 91 LEU A N 1
ATOM 709 C CA . LEU A 1 91 ? -3.783 -5.536 -1.025 1.00 96.81 91 LEU A CA 1
ATOM 710 C C . LEU A 1 91 ? -5.286 -5.847 -1.036 1.00 96.81 91 LEU A C 1
ATOM 712 O O . LEU A 1 91 ? -6.082 -4.983 -1.394 1.00 96.81 91 LEU A O 1
ATOM 716 N N . LEU A 1 92 ? -5.673 -7.053 -0.610 1.00 97.50 92 LEU A N 1
ATOM 717 C CA . LEU A 1 92 ? -7.073 -7.477 -0.550 1.00 97.50 92 LEU A CA 1
ATOM 718 C C . LEU A 1 92 ? -7.891 -6.585 0.386 1.00 97.50 92 LEU A C 1
ATOM 720 O O . LEU A 1 92 ? -8.950 -6.111 -0.010 1.00 97.50 92 LEU A O 1
ATOM 724 N N . VAL A 1 93 ? -7.369 -6.266 1.576 1.00 97.81 93 VAL A N 1
ATOM 725 C CA . VAL A 1 93 ? -8.043 -5.345 2.507 1.00 97.81 93 VAL A CA 1
ATOM 726 C C . VAL A 1 93 ? -8.278 -3.973 1.873 1.00 97.81 93 VAL A C 1
ATOM 728 O O . VAL A 1 93 ? -9.357 -3.406 2.021 1.00 97.81 93 VAL A O 1
ATOM 731 N N . LEU A 1 94 ? -7.302 -3.418 1.154 1.00 97.69 94 LEU A N 1
ATOM 732 C CA . LEU A 1 94 ? -7.477 -2.126 0.484 1.00 97.69 94 LEU A CA 1
ATOM 733 C C . LEU A 1 94 ? -8.564 -2.193 -0.601 1.00 97.69 94 LEU A C 1
ATOM 735 O O . LEU A 1 94 ? -9.388 -1.285 -0.698 1.00 97.69 94 LEU A O 1
ATOM 739 N N . LEU A 1 95 ? -8.595 -3.271 -1.389 1.00 97.19 95 LEU A N 1
ATOM 740 C CA . LEU A 1 95 ? -9.600 -3.479 -2.437 1.00 97.19 95 LEU A CA 1
ATOM 741 C C . LEU A 1 95 ? -11.011 -3.672 -1.866 1.00 97.19 95 LEU A C 1
ATOM 743 O O . LEU A 1 95 ? -11.954 -3.072 -2.381 1.00 97.19 95 LEU A O 1
ATOM 747 N N . ASP A 1 96 ? -11.145 -4.421 -0.770 1.00 97.38 96 ASP A N 1
ATOM 748 C CA . ASP A 1 96 ? -12.407 -4.592 -0.035 1.00 97.38 96 ASP A CA 1
ATOM 749 C C . ASP A 1 96 ? -12.962 -3.253 0.472 1.00 97.38 96 ASP A C 1
ATOM 751 O O . ASP A 1 96 ? -14.172 -3.077 0.612 1.00 97.38 96 ASP A O 1
ATOM 755 N N . HIS A 1 97 ? -12.076 -2.288 0.722 1.00 96.75 97 HIS A N 1
ATOM 756 C CA . HIS A 1 97 ? -12.408 -0.922 1.113 1.00 96.75 97 HIS A CA 1
ATOM 757 C C . HIS A 1 97 ? -12.489 0.055 -0.076 1.00 96.75 97 HIS A C 1
ATOM 759 O O . HIS A 1 97 ? -12.392 1.265 0.120 1.00 96.75 97 HIS A O 1
ATOM 765 N N . ASN A 1 98 ? -12.708 -0.454 -1.295 1.00 96.12 98 ASN A N 1
ATOM 766 C CA . ASN A 1 98 ? -12.898 0.320 -2.526 1.00 96.12 98 ASN A CA 1
ATOM 767 C C . ASN A 1 98 ? -11.702 1.199 -2.929 1.00 96.12 98 ASN A C 1
ATOM 769 O O . ASN A 1 98 ? -11.899 2.248 -3.543 1.00 96.12 98 ASN A O 1
ATOM 773 N N . ALA A 1 99 ? -10.471 0.771 -2.635 1.00 97.06 99 ALA A N 1
ATOM 774 C CA . ALA A 1 99 ? -9.282 1.462 -3.126 1.00 97.06 99 ALA A CA 1
ATOM 775 C C . ALA A 1 99 ? -9.287 1.606 -4.656 1.00 97.06 99 ALA A C 1
ATOM 777 O O . ALA A 1 99 ? -9.603 0.669 -5.401 1.00 97.06 99 ALA A O 1
ATOM 778 N N . THR A 1 100 ? -8.870 2.771 -5.141 1.00 97.06 100 THR A N 1
ATOM 779 C CA . THR A 1 100 ? -8.815 3.066 -6.569 1.00 97.06 100 THR A CA 1
ATOM 780 C C . THR A 1 100 ? -7.637 2.336 -7.216 1.00 97.06 100 THR A C 1
ATOM 782 O O . THR A 1 100 ? -6.476 2.747 -7.148 1.00 97.06 100 THR A O 1
ATOM 785 N N . ILE A 1 101 ? -7.953 1.255 -7.935 1.00 95.38 101 ILE A N 1
ATOM 786 C CA . ILE A 1 101 ? -6.981 0.352 -8.581 1.00 95.38 101 ILE A CA 1
ATOM 787 C C . ILE A 1 101 ? -6.031 1.094 -9.534 1.00 95.38 101 ILE A C 1
ATOM 789 O O . ILE A 1 101 ? -4.874 0.715 -9.688 1.00 95.38 101 ILE A O 1
ATOM 793 N N . ASN A 1 102 ? -6.508 2.165 -10.172 1.00 94.81 102 ASN A N 1
ATOM 794 C CA . ASN A 1 102 ? -5.779 2.900 -11.203 1.00 94.81 102 ASN A CA 1
ATOM 795 C C . ASN A 1 102 ? -5.165 4.222 -10.715 1.00 94.81 102 ASN A C 1
ATOM 797 O O . ASN A 1 102 ? -4.860 5.075 -11.549 1.00 94.81 102 ASN A O 1
ATOM 801 N N . CYS A 1 103 ? -4.973 4.417 -9.405 1.00 94.19 103 CYS A N 1
ATOM 802 C CA . CYS A 1 103 ? -4.277 5.596 -8.879 1.00 94.19 103 CYS A CA 1
ATOM 803 C C . CYS A 1 103 ? -2.892 5.768 -9.511 1.00 94.19 103 CYS A C 1
ATOM 805 O O . CYS A 1 103 ? -2.181 4.788 -9.715 1.00 94.19 103 CYS A O 1
ATOM 807 N N . ARG A 1 104 ? -2.499 7.019 -9.795 1.00 93.25 104 ARG A N 1
ATOM 808 C CA . ARG A 1 104 ? -1.196 7.352 -10.400 1.00 93.25 104 ARG A CA 1
ATOM 809 C C . ARG A 1 104 ? -0.524 8.560 -9.745 1.00 93.25 104 ARG A C 1
ATOM 811 O O . ARG A 1 104 ? -0.295 9.554 -10.432 1.00 93.25 104 ARG A O 1
ATOM 818 N N . PRO A 1 105 ? -0.195 8.502 -8.441 1.00 90.50 105 PRO A N 1
ATOM 819 C CA . PRO A 1 105 ? 0.404 9.638 -7.738 1.00 90.50 105 PRO A CA 1
ATOM 820 C C . PRO A 1 105 ? 1.719 10.104 -8.384 1.00 90.50 105 PRO A C 1
ATOM 822 O O . PRO A 1 105 ? 1.962 11.301 -8.457 1.00 90.50 105 PRO A O 1
ATOM 825 N N . ASN A 1 106 ? 2.505 9.172 -8.934 1.00 86.00 106 ASN A N 1
ATOM 826 C CA . ASN A 1 106 ? 3.760 9.442 -9.642 1.00 86.00 106 ASN A CA 1
ATOM 827 C C . ASN A 1 106 ? 3.764 8.917 -11.093 1.00 86.00 106 ASN A C 1
ATOM 829 O O . ASN A 1 106 ? 4.787 8.481 -11.627 1.00 86.00 106 ASN A O 1
ATOM 833 N N . GLY A 1 107 ? 2.597 8.895 -11.740 1.00 89.12 107 GLY A N 1
ATOM 834 C CA . GLY A 1 107 ? 2.449 8.447 -13.131 1.00 89.12 107 GLY A CA 1
ATOM 835 C C . GLY A 1 107 ? 2.446 6.924 -13.344 1.00 89.12 107 GLY A C 1
ATOM 836 O O . GLY A 1 107 ? 1.993 6.474 -14.396 1.00 89.12 107 GLY A O 1
ATOM 837 N N . LYS A 1 108 ? 2.866 6.119 -12.358 1.00 91.31 108 LYS A N 1
ATOM 838 C CA . LYS A 1 108 ? 2.712 4.651 -12.353 1.00 91.31 108 LYS A CA 1
ATOM 839 C C . LYS A 1 108 ? 1.419 4.236 -11.649 1.00 91.31 108 LYS A C 1
ATOM 841 O O . LYS A 1 108 ? 0.971 4.946 -10.764 1.00 91.31 108 LYS A O 1
ATOM 846 N N . THR A 1 109 ? 0.818 3.127 -12.081 1.00 94.81 109 THR A N 1
ATOM 847 C CA . THR A 1 109 ? -0.289 2.449 -11.386 1.00 94.81 109 THR A CA 1
ATOM 848 C C . THR A 1 109 ? 0.289 1.352 -10.494 1.00 94.81 109 THR A C 1
ATOM 850 O O . THR A 1 109 ? 1.428 0.933 -10.734 1.00 94.81 109 THR A O 1
ATOM 853 N N . PRO A 1 110 ? -0.488 0.791 -9.550 1.00 93.94 110 PRO A N 1
ATOM 854 C CA . PRO A 1 110 ? -0.087 -0.419 -8.839 1.00 93.94 110 PRO A CA 1
ATOM 855 C C . PRO A 1 110 ? 0.301 -1.553 -9.799 1.00 93.94 110 PRO A C 1
ATOM 857 O O . PRO A 1 110 ? 1.290 -2.239 -9.572 1.00 93.94 110 PRO A O 1
ATOM 860 N N . LEU A 1 111 ? -0.400 -1.695 -10.930 1.00 93.00 111 LEU A N 1
ATOM 861 C CA . LEU A 1 111 ? -0.067 -2.699 -11.942 1.00 93.00 111 LEU A CA 1
ATOM 862 C C . LEU A 1 111 ? 1.278 -2.425 -12.638 1.00 93.00 111 LEU A C 1
ATOM 864 O O . LEU A 1 111 ? 2.043 -3.358 -12.850 1.00 93.00 111 LEU A O 1
ATOM 868 N N . HIS A 1 112 ? 1.607 -1.166 -12.956 1.00 92.88 112 HIS A N 1
ATOM 869 C CA . HIS A 1 112 ? 2.934 -0.830 -13.492 1.00 92.88 112 HIS A CA 1
ATOM 870 C C . HIS A 1 112 ? 4.050 -1.211 -12.506 1.00 92.88 112 HIS A C 1
ATOM 872 O O . HIS A 1 112 ? 5.088 -1.705 -12.931 1.00 92.88 112 HIS A O 1
ATOM 878 N N . VAL A 1 113 ? 3.830 -1.020 -11.198 1.00 91.44 113 VAL A N 1
ATOM 879 C CA . VAL A 1 113 ? 4.791 -1.412 -10.150 1.00 91.44 113 VAL A CA 1
ATOM 880 C C . VAL A 1 113 ? 4.984 -2.930 -10.095 1.00 91.44 113 VAL A C 1
ATOM 882 O O . VAL A 1 113 ? 6.109 -3.377 -9.895 1.00 91.44 113 VAL A O 1
ATOM 885 N N . ALA A 1 114 ? 3.930 -3.723 -10.319 1.00 91.06 114 ALA A N 1
ATOM 886 C CA . ALA A 1 114 ? 4.023 -5.186 -10.321 1.00 91.06 114 ALA A CA 1
ATOM 887 C C . ALA A 1 114 ? 5.001 -5.708 -11.387 1.00 91.06 114 ALA A C 1
ATOM 889 O O . ALA A 1 114 ? 5.804 -6.590 -11.102 1.00 91.06 114 ALA A O 1
ATOM 890 N N . PHE A 1 115 ? 4.969 -5.135 -12.594 1.00 87.44 115 PHE A N 1
ATOM 891 C CA . PHE A 1 115 ? 5.852 -5.544 -13.692 1.00 87.44 115 PHE A CA 1
ATOM 892 C C . PHE A 1 115 ? 7.321 -5.160 -13.482 1.00 87.44 115 PHE A C 1
ATOM 894 O O . PHE A 1 115 ? 8.200 -5.844 -13.988 1.00 87.44 115 PHE A O 1
ATOM 901 N N . GLU A 1 116 ? 7.597 -4.095 -12.730 1.00 81.94 116 GLU A N 1
ATOM 902 C CA . GLU A 1 116 ? 8.966 -3.670 -12.388 1.00 81.94 116 GLU A CA 1
ATOM 903 C C . GLU A 1 116 ? 9.595 -4.543 -11.287 1.00 81.94 116 GLU A C 1
ATOM 905 O O . GLU A 1 116 ? 10.806 -4.510 -11.076 1.00 81.94 116 GLU A O 1
ATOM 910 N N . LYS A 1 117 ? 8.768 -5.292 -10.546 1.00 72.12 117 LYS A N 1
ATOM 911 C CA . LYS A 1 117 ? 9.174 -6.172 -9.440 1.00 72.12 117 LYS A CA 1
ATOM 912 C C . LYS A 1 117 ? 9.159 -7.667 -9.784 1.00 72.12 117 LYS A C 1
ATOM 914 O O . LYS A 1 117 ? 9.483 -8.458 -8.898 1.00 72.12 117 LYS A O 1
ATOM 919 N N . ALA A 1 118 ? 8.763 -8.026 -11.006 1.00 56.97 118 ALA A N 1
ATOM 920 C CA . ALA A 1 118 ? 8.693 -9.405 -11.490 1.00 56.97 118 ALA A CA 1
ATOM 921 C C . ALA A 1 118 ? 10.075 -10.027 -11.751 1.00 56.97 118 ALA A C 1
ATOM 923 O O . ALA A 1 118 ? 11.039 -9.268 -12.004 1.00 56.97 118 ALA A O 1
#

pLDDT: mean 85.05, std 16.58, range [34.47, 97.81]